Protein AF-A0A817H0Y8-F1 (afdb_monomer_lite)

pLDDT: mean 89.53, std 8.71, range [54.88, 97.5]

Secondary structure (DSSP, 8-state):
-TTTTTT-SEEEE-S--TTSB-HHHHHTSPTT-EEEE-SSS---B--GGGG--

Structure (mmCIF, N/CA/C/O backbone):
data_AF-A0A817H0Y8-F1
#
_entry.id   AF-A0A817H0Y8-F1
#
loop_
_atom_site.group_PDB
_atom_site.id
_atom_site.type_symbol
_atom_site.label_atom_id
_atom_site.label_alt_id
_atom_site.label_comp_id
_atom_site.label_asym_id
_atom_site.label_entity_id
_atom_site.label_seq_id
_atom_site.pdbx_PDB_ins_code
_atom_site.Cartn_x
_atom_site.Cartn_y
_atom_site.Cartn_z
_atom_site.occupancy
_atom_site.B_iso_or_equiv
_atom_site.auth_seq_id
_atom_site.auth_comp_id
_atom_site.au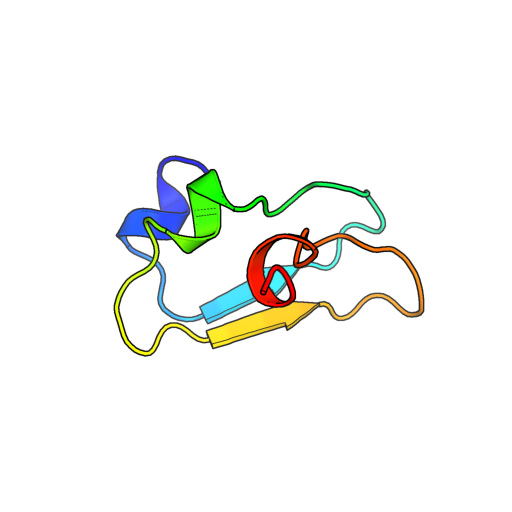th_asym_id
_atom_site.auth_atom_id
_atom_site.pdbx_PDB_model_num
ATOM 1 N N . MET A 1 1 ? 2.208 3.184 -8.918 1.00 89.88 1 MET A N 1
ATOM 2 C CA . MET A 1 1 ? 1.015 2.890 -8.100 1.00 89.88 1 MET A CA 1
ATOM 3 C C . MET A 1 1 ? -0.258 3.473 -8.717 1.00 89.88 1 MET A C 1
ATOM 5 O O . MET A 1 1 ? -1.206 2.716 -8.844 1.00 89.88 1 MET A O 1
ATOM 9 N N . ALA A 1 2 ? -0.240 4.724 -9.201 1.00 93.62 2 ALA A N 1
ATOM 10 C CA . ALA A 1 2 ? -1.353 5.434 -9.864 1.00 93.62 2 ALA A CA 1
ATOM 11 C C . ALA A 1 2 ? -2.322 4.617 -10.755 1.00 93.62 2 ALA A C 1
ATOM 13 O O . ALA A 1 2 ? -3.526 4.822 -10.677 1.00 93.62 2 ALA A O 1
ATOM 14 N N . GLU A 1 3 ? -1.839 3.682 -11.582 1.00 96.44 3 GLU A N 1
ATOM 15 C CA . GLU A 1 3 ? -2.734 2.852 -12.413 1.00 96.44 3 GLU A CA 1
ATOM 16 C C . GLU A 1 3 ? -3.102 1.508 -11.769 1.00 96.44 3 GLU A C 1
ATOM 18 O O . GLU A 1 3 ? -4.195 0.986 -11.973 1.00 96.44 3 GLU A O 1
ATOM 23 N N . ALA A 1 4 ? -2.209 0.942 -10.954 1.00 96.38 4 ALA A N 1
ATOM 24 C CA . ALA A 1 4 ? -2.407 -0.372 -10.348 1.00 96.38 4 ALA A CA 1
ATOM 25 C C . ALA A 1 4 ? -3.420 -0.346 -9.191 1.00 96.38 4 ALA A C 1
ATOM 27 O O . ALA A 1 4 ? -4.146 -1.326 -9.011 1.00 96.38 4 ALA A O 1
ATOM 28 N N . CYS A 1 5 ? -3.502 0.754 -8.429 1.00 96.75 5 CYS A N 1
ATOM 29 C CA . CYS A 1 5 ? -4.450 0.892 -7.314 1.00 96.75 5 CYS A CA 1
ATOM 30 C C . CYS A 1 5 ? -5.911 0.716 -7.756 1.00 96.75 5 CYS A C 1
ATOM 32 O O . CYS A 1 5 ? -6.667 0.021 -7.085 1.00 96.75 5 CYS A O 1
ATOM 34 N N . LYS A 1 6 ? -6.258 1.223 -8.945 1.00 97.12 6 LYS A N 1
ATOM 35 C CA . LYS A 1 6 ? -7.613 1.191 -9.524 1.00 97.12 6 LYS A CA 1
ATOM 36 C C . LYS A 1 6 ? -8.117 -0.223 -9.848 1.00 97.12 6 LYS A C 1
ATOM 38 O O . LYS A 1 6 ? -9.324 -0.476 -9.941 1.00 97.12 6 LYS A O 1
ATOM 43 N N . ILE A 1 7 ? -7.202 -1.167 -10.083 1.00 97.19 7 ILE A N 1
ATOM 44 C CA . ILE A 1 7 ? -7.539 -2.519 -10.565 1.00 97.19 7 ILE A CA 1
ATOM 45 C C . ILE A 1 7 ? -7.150 -3.643 -9.608 1.00 97.19 7 ILE A C 1
ATOM 47 O O . ILE A 1 7 ? -7.758 -4.716 -9.657 1.00 97.19 7 ILE A O 1
ATOM 51 N N . GLY A 1 8 ? -6.156 -3.415 -8.751 1.00 96.69 8 GLY A N 1
ATOM 52 C CA . GLY A 1 8 ? -5.663 -4.415 -7.818 1.00 96.69 8 GLY A CA 1
ATOM 53 C C . GLY A 1 8 ? -6.656 -4.728 -6.698 1.00 96.69 8 GLY A C 1
ATOM 54 O O . GLY A 1 8 ? -7.539 -3.941 -6.366 1.00 96.69 8 GLY A O 1
ATOM 55 N N . ARG A 1 9 ? -6.504 -5.924 -6.125 1.00 97.50 9 ARG A N 1
ATOM 56 C CA . ARG A 1 9 ? -7.244 -6.377 -4.934 1.00 97.50 9 ARG A CA 1
ATOM 57 C C . ARG A 1 9 ? -6.338 -6.698 -3.754 1.00 97.50 9 ARG A C 1
ATOM 59 O O . ARG A 1 9 ? -6.798 -6.663 -2.623 1.00 97.50 9 ARG A O 1
ATOM 66 N N . ILE A 1 10 ? -5.081 -7.046 -4.018 1.00 97.50 10 ILE A N 1
ATOM 67 C CA . ILE A 1 10 ? -4.083 -7.364 -2.999 1.00 97.50 10 ILE A CA 1
ATOM 68 C C . ILE A 1 10 ? -2.819 -6.590 -3.347 1.00 97.50 10 ILE A C 1
ATOM 70 O O . ILE A 1 10 ? -2.323 -6.684 -4.471 1.00 97.50 10 ILE A O 1
ATOM 74 N N . PHE A 1 11 ? -2.312 -5.842 -2.378 1.00 96.62 11 PHE A N 1
ATOM 75 C CA . PHE A 1 11 ? -1.125 -5.014 -2.496 1.00 96.62 11 PHE A CA 1
ATOM 76 C C . PHE A 1 11 ? -0.149 -5.393 -1.386 1.00 96.62 11 PHE A C 1
ATOM 78 O O . PHE A 1 11 ? -0.512 -5.422 -0.211 1.00 96.62 11 PHE A O 1
ATOM 85 N N . VAL A 1 12 ? 1.092 -5.684 -1.769 1.00 95.19 12 VAL A N 1
ATOM 86 C CA . VAL A 1 12 ? 2.177 -6.003 -0.838 1.00 95.19 12 VAL A CA 1
ATOM 87 C C . VAL A 1 12 ? 3.354 -5.088 -1.144 1.00 95.19 12 VAL A C 1
ATOM 89 O O . VAL A 1 12 ? 3.828 -5.066 -2.281 1.00 95.19 12 VAL A O 1
ATOM 92 N N . SER A 1 13 ? 3.822 -4.332 -0.152 1.00 93.69 13 SER A N 1
ATOM 93 C CA . SER A 1 13 ? 5.066 -3.562 -0.242 1.00 93.69 13 SER A CA 1
ATOM 94 C C . SER A 1 13 ? 6.221 -4.358 0.369 1.00 93.69 13 SER A C 1
ATOM 96 O O . SER A 1 13 ? 6.060 -4.964 1.429 1.00 93.69 13 SER A O 1
ATOM 98 N N . ALA A 1 14 ? 7.362 -4.395 -0.323 1.00 93.00 14 ALA A N 1
ATOM 99 C CA . ALA A 1 14 ? 8.540 -5.190 0.040 1.00 93.00 14 ALA A CA 1
ATOM 100 C C . ALA A 1 14 ? 9.849 -4.546 -0.458 1.00 93.00 14 ALA A C 1
ATOM 102 O O . ALA A 1 14 ? 10.787 -5.236 -0.853 1.00 93.00 14 ALA A O 1
ATOM 103 N N . THR A 1 15 ? 9.881 -3.215 -0.537 1.00 90.75 15 THR A N 1
AT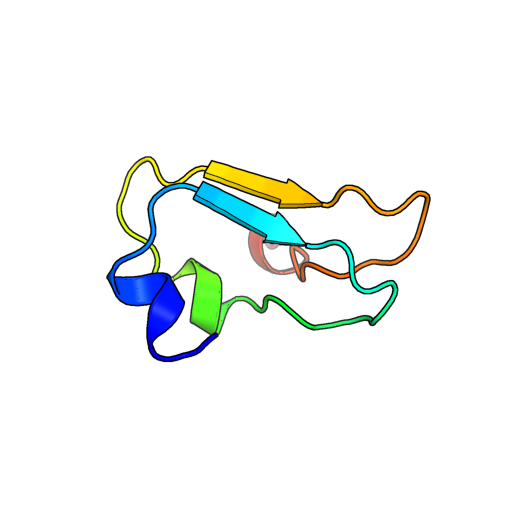OM 104 C CA . THR A 1 15 ? 10.952 -2.470 -1.221 1.00 90.75 15 THR A CA 1
ATOM 105 C C . THR A 1 15 ? 12.025 -1.933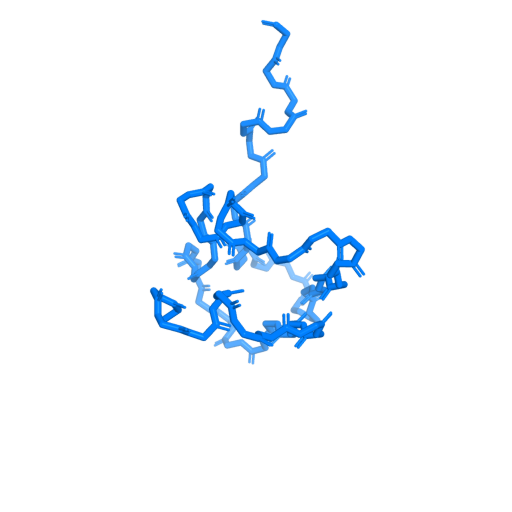 -0.281 1.00 90.75 15 THR A C 1
ATOM 107 O O . THR A 1 15 ? 13.117 -1.595 -0.731 1.00 90.75 15 THR A O 1
ATOM 110 N N . GLY A 1 16 ? 11.717 -1.796 1.009 1.00 87.94 16 GLY A N 1
ATOM 111 C CA . GLY A 1 16 ? 12.529 -1.062 1.976 1.00 87.94 16 GLY A CA 1
ATOM 112 C C . GLY A 1 16 ? 12.545 0.458 1.761 1.00 87.94 16 GLY A C 1
ATOM 113 O O . GLY A 1 16 ? 13.289 1.146 2.454 1.00 87.94 16 GLY A O 1
ATOM 114 N N . SER A 1 17 ? 11.758 0.992 0.817 1.00 88.56 17 SER A N 1
ATOM 115 C CA . SER A 1 17 ? 11.702 2.424 0.494 1.00 88.56 17 SER A CA 1
ATOM 116 C C . SER A 1 17 ? 10.473 3.088 1.113 1.00 88.56 17 SER A C 1
ATOM 118 O O . SER A 1 17 ? 9.361 2.574 1.016 1.00 88.56 17 SER A O 1
ATOM 120 N N . ILE A 1 18 ? 10.658 4.256 1.726 1.00 89.50 18 ILE A N 1
ATOM 121 C CA . ILE A 1 18 ? 9.572 5.005 2.374 1.00 89.50 18 ILE A CA 1
ATOM 122 C C . ILE A 1 18 ? 8.653 5.699 1.355 1.00 89.50 18 ILE A C 1
ATOM 124 O O . ILE A 1 18 ? 9.104 6.129 0.294 1.00 89.50 18 ILE A O 1
ATOM 128 N N . GLY A 1 19 ? 7.366 5.844 1.692 1.00 87.19 19 GLY A N 1
ATOM 129 C CA . GLY A 1 19 ? 6.418 6.660 0.913 1.00 87.19 19 GLY A CA 1
ATOM 130 C C . GLY A 1 19 ? 5.992 6.073 -0.440 1.00 87.19 19 GLY A C 1
ATOM 131 O O . GLY A 1 19 ? 5.636 6.815 -1.362 1.00 87.19 19 GLY A O 1
ATOM 132 N N . LEU A 1 20 ? 6.037 4.745 -0.579 1.00 91.38 20 LEU A N 1
ATOM 133 C CA . LEU A 1 20 ? 5.688 4.034 -1.810 1.00 91.38 20 LEU A CA 1
ATOM 134 C C . LEU A 1 20 ? 4.175 4.067 -2.080 1.00 91.38 20 LEU A C 1
ATOM 136 O O . LEU A 1 20 ? 3.733 4.311 -3.207 1.00 91.38 20 LEU A O 1
ATOM 140 N N . ILE A 1 21 ? 3.378 3.823 -1.039 1.00 93.94 21 ILE A N 1
ATOM 141 C CA . ILE A 1 21 ? 1.914 3.840 -1.082 1.00 93.94 21 ILE A CA 1
ATOM 142 C C . ILE A 1 21 ? 1.450 5.007 -0.213 1.00 93.94 21 ILE A C 1
ATOM 144 O O . ILE A 1 21 ? 1.772 5.067 0.968 1.00 93.94 21 ILE A O 1
ATOM 148 N N . ARG A 1 22 ? 0.734 5.948 -0.826 1.00 93.19 22 ARG A N 1
ATOM 149 C CA . ARG A 1 22 ? 0.286 7.212 -0.232 1.00 93.19 22 ARG A CA 1
ATOM 150 C C . ARG A 1 22 ? -1.236 7.218 -0.154 1.00 93.19 22 ARG A C 1
ATOM 152 O O . ARG A 1 22 ? -1.877 6.365 -0.771 1.00 93.19 22 ARG A O 1
ATOM 159 N N . ASP A 1 23 ? -1.794 8.175 0.567 1.00 92.38 23 ASP A N 1
ATOM 160 C CA . ASP A 1 23 ? -3.235 8.420 0.668 1.00 92.38 23 ASP A CA 1
ATOM 161 C C . ASP A 1 23 ? -3.925 8.449 -0.706 1.00 92.38 23 ASP A C 1
ATOM 163 O O . ASP A 1 23 ? -4.861 7.684 -0.933 1.00 92.38 23 ASP A O 1
ATOM 167 N N . GLU A 1 24 ? -3.386 9.202 -1.667 1.00 94.12 24 GLU A N 1
ATOM 168 C CA . GLU A 1 24 ? -3.899 9.306 -3.042 1.00 94.12 24 GLU A CA 1
ATOM 169 C C . GLU A 1 24 ? -4.000 7.946 -3.758 1.00 94.12 24 GLU A C 1
ATOM 171 O O . GLU A 1 24 ? -4.855 7.732 -4.612 1.00 94.12 24 GLU A O 1
ATOM 176 N N . HIS A 1 25 ? -3.137 6.991 -3.404 1.00 95.12 25 HIS A N 1
ATOM 177 C CA . HIS A 1 25 ? -3.162 5.648 -3.964 1.00 95.12 25 HIS A CA 1
ATOM 178 C C . HIS A 1 25 ? -4.197 4.759 -3.277 1.00 95.12 25 HIS A C 1
ATOM 180 O O . HIS A 1 25 ? -4.756 3.887 -3.936 1.00 95.12 25 HIS A O 1
ATOM 186 N N . ILE A 1 26 ? -4.413 4.942 -1.971 1.00 94.00 26 ILE A N 1
ATOM 187 C CA . ILE A 1 26 ? -5.352 4.147 -1.171 1.00 94.00 26 ILE A CA 1
ATOM 188 C C . ILE A 1 26 ? -6.792 4.569 -1.471 1.00 94.00 26 ILE A C 1
ATOM 190 O O . ILE A 1 26 ? -7.650 3.705 -1.611 1.00 94.00 26 ILE A O 1
ATOM 194 N N . MET A 1 27 ? -7.043 5.867 -1.655 1.00 93.50 27 MET A N 1
ATOM 195 C CA . MET A 1 27 ? -8.371 6.389 -2.007 1.00 93.50 27 MET A CA 1
ATOM 196 C C . MET A 1 27 ? -8.889 5.862 -3.353 1.00 93.50 27 MET A C 1
ATOM 198 O O . MET A 1 27 ? -10.093 5.737 -3.549 1.00 93.50 27 MET A O 1
ATOM 202 N N . GLU A 1 28 ? -7.982 5.507 -4.264 1.00 96.81 28 GLU A N 1
ATOM 203 C CA . GLU A 1 28 ? -8.305 4.920 -5.570 1.00 96.81 28 GLU A CA 1
ATOM 204 C C . GLU A 1 28 ? -8.380 3.380 -5.540 1.00 96.81 28 GLU A C 1
ATOM 206 O O . GLU A 1 28 ? -8.632 2.747 -6.570 1.00 96.81 28 GLU A O 1
ATOM 211 N N . MET A 1 29 ? -8.128 2.742 -4.388 1.00 96.62 29 MET A N 1
ATOM 212 C CA . MET A 1 29 ? -8.268 1.292 -4.254 1.00 96.62 29 MET A CA 1
ATOM 213 C C . MET A 1 29 ? -9.735 0.877 -4.252 1.00 96.62 29 MET A C 1
ATOM 215 O O . MET A 1 29 ? -10.624 1.574 -3.768 1.00 96.62 29 MET A O 1
ATOM 219 N N . ARG A 1 30 ? -9.987 -0.325 -4.771 1.00 95.62 30 ARG A N 1
ATOM 220 C CA . ARG A 1 30 ? -11.316 -0.936 -4.716 1.00 95.62 30 ARG A CA 1
ATOM 221 C C . ARG A 1 30 ? -11.720 -1.214 -3.272 1.00 95.62 30 ARG A C 1
ATOM 223 O O . ARG A 1 30 ? -10.881 -1.587 -2.454 1.00 95.62 30 ARG A O 1
ATOM 230 N N . ASP A 1 31 ? -13.021 -1.133 -3.011 1.00 95.94 31 ASP A N 1
ATOM 231 C CA . ASP A 1 31 ? -13.593 -1.624 -1.760 1.00 95.94 31 ASP A CA 1
ATOM 232 C C . ASP A 1 31 ? -13.149 -3.073 -1.490 1.00 95.94 31 ASP A C 1
ATOM 234 O O . ASP A 1 31 ? -13.017 -3.885 -2.416 1.00 95.94 31 ASP A O 1
ATOM 238 N N . MET A 1 32 ? -12.879 -3.372 -0.218 1.00 95.31 32 MET A N 1
ATOM 239 C CA . MET A 1 32 ? -12.337 -4.652 0.255 1.00 95.31 32 MET A CA 1
ATOM 240 C C . MET A 1 32 ? -10.961 -5.045 -0.323 1.00 95.31 32 MET A C 1
ATOM 242 O O . MET A 1 32 ? -10.579 -6.218 -0.271 1.00 95.31 32 MET A O 1
ATOM 246 N N . ALA A 1 33 ? -10.187 -4.099 -0.864 1.00 97.31 33 ALA A N 1
ATOM 247 C CA . ALA A 1 33 ? -8.788 -4.351 -1.193 1.00 97.31 33 ALA A CA 1
ATOM 248 C C . ALA A 1 33 ? -7.949 -4.607 0.072 1.00 97.31 33 ALA A C 1
ATOM 250 O O . ALA A 1 33 ? -8.123 -3.965 1.106 1.00 97.31 33 ALA A O 1
ATOM 251 N N . ILE A 1 34 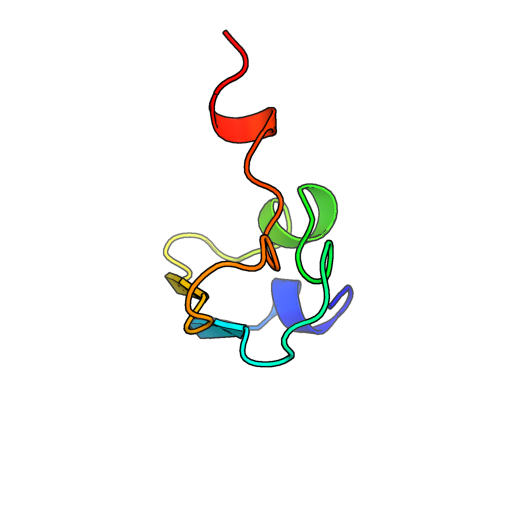? -7.003 -5.541 -0.027 1.00 96.38 34 ILE A N 1
ATOM 252 C CA . ILE A 1 34 ? -6.072 -5.888 1.048 1.00 96.38 34 ILE A CA 1
ATOM 253 C C . ILE A 1 34 ? -4.730 -5.218 0.771 1.00 96.38 34 ILE A C 1
ATOM 255 O O . ILE A 1 34 ? -4.156 -5.385 -0.306 1.00 96.38 34 ILE A O 1
ATOM 259 N N . LEU A 1 35 ? -4.206 -4.506 1.764 1.00 94.31 35 LEU A N 1
ATOM 260 C CA . LEU A 1 35 ? -2.918 -3.826 1.709 1.00 94.31 35 LEU A CA 1
ATOM 261 C C . LEU A 1 35 ? -2.036 -4.279 2.881 1.00 94.31 35 LEU A C 1
ATOM 263 O O . LEU A 1 35 ? -2.464 -4.234 4.032 1.00 94.31 35 LEU A O 1
ATOM 267 N N . CYS A 1 36 ? -0.810 -4.720 2.593 1.00 93.00 36 CYS A N 1
ATOM 268 C CA . CYS A 1 36 ? 0.143 -5.220 3.585 1.00 93.00 36 CYS A CA 1
ATOM 269 C C . CYS A 1 36 ? 1.564 -4.696 3.319 1.00 93.00 36 CYS A C 1
ATOM 271 O O . CYS A 1 36 ? 2.005 -4.637 2.171 1.00 93.00 36 CYS A O 1
ATOM 273 N N . ASN A 1 37 ? 2.296 -4.366 4.386 1.00 91.75 37 ASN A N 1
ATOM 274 C CA . ASN A 1 37 ? 3.736 -4.109 4.346 1.00 91.75 37 ASN A CA 1
ATOM 275 C C . ASN A 1 37 ? 4.479 -5.269 5.010 1.00 91.75 37 ASN A C 1
ATOM 277 O O . ASN A 1 37 ? 4.155 -5.629 6.140 1.00 91.75 37 ASN A O 1
ATOM 281 N N . ILE A 1 38 ? 5.481 -5.826 4.328 1.00 92.81 38 ILE A N 1
ATOM 282 C CA . ILE A 1 38 ? 6.285 -6.935 4.864 1.00 92.81 38 ILE A CA 1
ATOM 283 C C . ILE A 1 38 ? 7.620 -6.479 5.472 1.00 92.81 38 ILE A C 1
ATOM 285 O O . ILE A 1 38 ? 8.332 -7.293 6.057 1.00 92.81 38 ILE A O 1
ATOM 289 N N . SER A 1 39 ? 8.002 -5.205 5.340 1.00 82.75 39 SER A N 1
ATOM 290 C CA . SER A 1 39 ? 9.297 -4.748 5.850 1.00 82.75 39 SER A CA 1
ATOM 291 C C . SER A 1 39 ? 9.308 -4.581 7.372 1.00 82.75 39 SER A C 1
ATOM 293 O O . SER A 1 39 ? 8.343 -4.139 7.992 1.00 82.75 39 SER A O 1
ATOM 295 N N . THR A 1 40 ? 10.445 -4.908 7.987 1.00 78.19 40 THR A N 1
ATOM 296 C CA . THR A 1 40 ? 10.620 -4.997 9.448 1.00 78.19 40 THR A CA 1
ATOM 297 C C . THR A 1 40 ? 10.620 -3.640 10.173 1.00 78.19 40 THR A C 1
ATOM 299 O O . THR A 1 40 ? 10.720 -3.607 11.396 1.00 78.19 40 THR A O 1
ATOM 302 N N . GLY A 1 41 ? 10.525 -2.506 9.467 1.00 67.62 41 GLY A N 1
ATOM 303 C CA . GLY A 1 41 ? 10.568 -1.199 10.138 1.00 67.62 41 GLY A CA 1
ATOM 304 C C . GLY A 1 41 ? 10.612 0.051 9.263 1.00 67.62 41 GLY A C 1
ATOM 305 O O . GLY A 1 41 ? 10.819 1.133 9.802 1.00 67.62 41 GLY A O 1
ATOM 306 N N . GLN A 1 42 ? 10.444 -0.063 7.943 1.00 73.75 42 GLN A N 1
ATOM 307 C CA . GLN A 1 42 ? 10.296 1.111 7.079 1.00 73.75 42 GLN A CA 1
ATOM 308 C C . GLN A 1 42 ? 8.815 1.382 6.831 1.00 73.75 42 GLN A C 1
ATOM 310 O O . GLN A 1 42 ? 8.038 0.467 6.548 1.00 73.75 42 GLN A O 1
ATOM 315 N N . THR A 1 43 ? 8.427 2.653 6.911 1.00 81.75 43 THR A N 1
ATOM 316 C CA . THR A 1 43 ? 7.066 3.099 6.600 1.00 81.75 43 THR A CA 1
ATOM 317 C C . THR A 1 43 ? 6.908 3.215 5.083 1.00 81.75 43 THR A C 1
ATOM 319 O O . THR A 1 43 ? 6.984 4.298 4.503 1.00 81.75 43 THR A O 1
ATOM 322 N N . GLU A 1 44 ? 6.735 2.070 4.416 1.00 86.50 44 GLU A N 1
ATOM 323 C CA . GLU A 1 44 ? 6.477 2.020 2.967 1.00 86.50 44 GLU A CA 1
ATOM 324 C C . GLU A 1 44 ? 5.062 2.522 2.612 1.00 86.50 44 GLU A C 1
ATOM 326 O O . GLU A 1 44 ? 4.823 2.950 1.481 1.00 86.50 44 GLU A O 1
ATOM 331 N N . ILE A 1 45 ? 4.138 2.491 3.581 1.00 87.75 45 ILE A N 1
ATOM 332 C CA . ILE A 1 45 ? 2.736 2.906 3.453 1.00 87.75 45 ILE A CA 1
ATOM 333 C C . ILE A 1 45 ? 2.479 4.103 4.369 1.00 87.75 45 ILE A C 1
ATOM 335 O O . 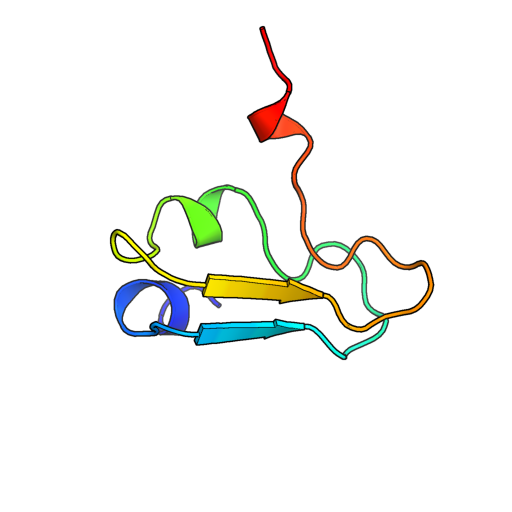ILE A 1 45 ? 2.643 3.991 5.585 1.00 87.75 45 ILE A O 1
ATOM 339 N N . ASP A 1 46 ? 2.033 5.221 3.802 1.00 84.19 46 ASP A N 1
ATOM 340 C CA . ASP A 1 46 ? 1.585 6.377 4.573 1.00 84.19 46 ASP A CA 1
ATOM 341 C C . ASP A 1 46 ? 0.148 6.175 5.078 1.00 84.19 46 ASP A C 1
ATOM 343 O O . ASP A 1 46 ? -0.808 6.065 4.304 1.00 84.19 46 ASP A O 1
ATOM 347 N N . VAL A 1 47 ? 0.015 6.105 6.402 1.00 81.94 47 VAL A N 1
ATOM 348 C CA . VAL A 1 47 ? -1.247 5.900 7.125 1.00 81.94 47 VAL A CA 1
ATOM 349 C C . VAL A 1 47 ? -1.538 7.030 8.114 1.00 81.94 47 VAL A C 1
ATOM 351 O O . VAL A 1 47 ? -2.414 6.880 8.961 1.00 81.94 47 VAL A O 1
ATOM 354 N N . VAL A 1 48 ? -0.803 8.149 8.064 1.00 81.06 48 VAL A N 1
ATOM 355 C CA . VAL A 1 48 ? -0.993 9.255 9.023 1.00 81.06 48 VAL A CA 1
ATOM 356 C C . VAL A 1 48 ? -2.413 9.817 8.922 1.00 81.06 48 VAL A C 1
ATOM 358 O O . VAL A 1 48 ? -3.062 10.045 9.941 1.00 81.06 48 VAL A O 1
ATOM 361 N N . TRP A 1 49 ? -2.928 9.935 7.698 1.00 79.31 49 TRP A N 1
ATOM 362 C CA . TRP A 1 49 ? -4.284 10.398 7.403 1.00 79.31 49 TRP A CA 1
ATOM 363 C C . TRP A 1 49 ? -5.392 9.517 8.007 1.00 79.31 49 TRP A C 1
ATOM 365 O O . TRP A 1 49 ? -6.459 10.028 8.319 1.00 79.31 49 TRP A O 1
ATOM 375 N N . LEU A 1 50 ? -5.149 8.215 8.229 1.00 77.56 50 LEU A N 1
ATOM 376 C CA . LEU A 1 50 ? -6.136 7.300 8.828 1.00 77.56 50 LEU A CA 1
ATOM 377 C C . LEU A 1 50 ? -6.412 7.597 10.306 1.00 77.56 50 LEU A C 1
ATOM 379 O O . LEU A 1 50 ? -7.378 7.081 10.860 1.00 77.56 50 LEU A O 1
ATOM 383 N N . LYS A 1 51 ? -5.535 8.363 10.961 1.00 78.50 51 LYS A N 1
ATOM 384 C CA . LYS A 1 51 ? -5.621 8.695 12.390 1.00 78.50 51 LYS A CA 1
ATOM 385 C C . LYS A 1 51 ? -5.890 10.177 12.642 1.00 78.50 51 LYS A C 1
ATOM 387 O O . LYS A 1 51 ? -5.743 10.620 13.776 1.00 78.50 51 LYS A O 1
ATOM 392 N N . ALA A 1 52 ? -6.194 10.946 11.599 1.00 74.25 52 ALA A N 1
ATOM 393 C CA . ALA A 1 52 ? -6.604 12.330 11.763 1.00 74.25 52 ALA A CA 1
ATOM 394 C C . ALA A 1 52 ? -8.059 12.352 12.261 1.00 74.25 52 ALA A C 1
ATOM 396 O O . ALA A 1 52 ? -8.934 11.829 11.572 1.00 74.25 52 ALA A O 1
ATOM 397 N N . ASP A 1 53 ? -8.269 12.895 13.466 1.00 54.88 53 ASP A N 1
ATOM 398 C CA . ASP A 1 53 ? -9.594 13.176 14.043 1.00 54.88 53 ASP A CA 1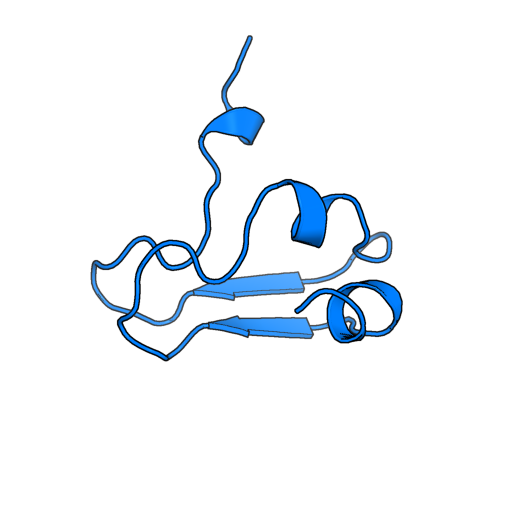
ATOM 399 C C . ASP A 1 53 ? -10.315 14.301 13.280 1.00 54.88 53 ASP A C 1
ATOM 401 O O . ASP A 1 53 ? -9.668 15.345 13.007 1.00 54.88 53 ASP A O 1
#

Foldseek 3Di:
DVVQQQPAQEEEDDPLDAPQAEPVSPVNHDPNRHYYYPDPDHHNHDCPVVPDD

Sequence (53 aa):
MAEACKIGRIFVSATGSIGLIRDEHIMEMRDMAILCNISTGQTEIDVVWLKAD

Radius of gyration: 10.85 Å; chains: 1; bounding box: 26×20×26 Å